Protein AF-A0AAD9UJ48-F1 (afdb_monomer)

Solvent-accessible surface area (backbone atoms only — not comparable to full-atom values): 8048 Å² total; per-residue (Å²): 144,81,86,92,84,85,81,80,94,75,79,72,90,68,68,79,77,71,76,74,80,76,81,74,86,68,76,83,78,65,80,62,21,70,59,29,45,76,72,74,44,40,53,84,59,72,82,54,51,71,88,64,74,48,75,97,58,59,47,94,89,68,47,76,58,81,83,49,72,69,55,52,56,49,54,50,52,53,50,54,54,52,52,51,53,54,49,53,52,48,51,53,52,51,52,53,52,52,50,55,51,52,52,50,52,53,50,53,49,51,52,53,55,57,72,68,52,78,80,81,84,86,131

Foldseek 3Di:
DDDDPDPDPDPDPPPPPPVPVDDDPDDPDQPCLVVCVVVVHHSNNAPDDDVPQADPDQDPVRHRDDDDPVNVVVVVVVVVVVVVVVVVVVVVVVVVVVVVVVVVVVVVVVVVVVVPDDDDDDD

Nearest PDB structures (foldseek):
  6i9r-assembly1_j  TM=8.862E-01  e=1.983E-06  Homo sapiens
  7o9k-assembly1_j  TM=8.916E-01  e=2.459E-06  Homo sapiens
  8any-assembly1_j  TM=8.331E-01  e=2.131E-06  Homo sapiens
  7nql-assembly1_Bo  TM=9.210E-01  e=1.030E-05  Sus scrofa
  7aoi-assembly1_Ao  TM=6.691E-01  e=7.966E-02  Trypanosoma brucei

Radius of gyration: 38.41 Å; Cα contacts (8 Å, |Δi|>4): 32; chains: 1; bounding box: 80×78×115 Å

Organism: Ridgeia piscesae (NCBI:txid27915)

Mean predicted aligned error: 13.1 Å

Sequence (123 aa):
MIYIKQIVTLAWEVGCRCSWRTFTTSRAAFAGGKWRLEQGASATGNEYGPLVDIPDWSYADGRPAPLGKGEIARRERRRDSAKRVVELIGEMKFAKKNYARKQKMQEEERNRLISRKLKPRMS

pLDDT: mean 84.04, std 18.0, range [41.41, 98.69]

Structure (mmCIF, N/CA/C/O backbone):
data_AF-A0AAD9UJ48-F1
#
_entry.id   AF-A0AAD9UJ48-F1
#
loop_
_atom_site.group_PDB
_atom_site.id
_atom_site.type_symbol
_atom_site.label_atom_id
_atom_site.label_alt_id
_atom_site.label_comp_id
_atom_site.label_asym_id
_atom_site.label_entity_id
_atom_site.label_seq_id
_atom_site.pdbx_PDB_ins_code
_atom_site.Cartn_x
_atom_site.Cartn_y
_atom_site.Cartn_z
_atom_site.occupancy
_atom_site.B_iso_or_equiv
_atom_site.auth_seq_id
_atom_site.auth_comp_id
_atom_site.auth_asym_id
_atom_site.auth_atom_id
_atom_site.pdbx_PDB_model_num
ATOM 1 N N . MET A 1 1 ? 33.590 54.448 -67.988 1.00 44.25 1 MET A N 1
ATOM 2 C CA . MET A 1 1 ? 33.899 54.135 -66.573 1.00 44.25 1 MET A CA 1
ATOM 3 C C . MET A 1 1 ? 32.654 53.572 -65.914 1.00 44.25 1 MET A C 1
ATOM 5 O O . MET A 1 1 ? 31.929 54.268 -65.218 1.00 44.25 1 MET A O 1
ATOM 9 N N . ILE A 1 2 ? 32.377 52.318 -66.242 1.00 47.94 2 ILE A N 1
ATOM 10 C CA . ILE A 1 2 ? 31.246 51.532 -65.754 1.00 47.94 2 ILE A CA 1
ATOM 11 C C . ILE A 1 2 ? 31.876 50.475 -64.833 1.00 47.94 2 ILE A C 1
ATOM 13 O O . ILE A 1 2 ? 32.990 50.043 -65.119 1.00 47.94 2 ILE A O 1
ATOM 17 N N . TYR A 1 3 ? 31.170 50.080 -63.773 1.00 50.12 3 TYR A N 1
ATOM 18 C CA . TYR A 1 3 ? 31.485 48.954 -62.876 1.00 50.12 3 TYR A CA 1
ATOM 19 C C . TYR A 1 3 ? 32.426 49.197 -61.689 1.00 50.12 3 TYR A C 1
ATOM 21 O O . TYR A 1 3 ? 33.440 48.528 -61.566 1.00 50.12 3 TYR A O 1
ATOM 29 N N . ILE A 1 4 ? 32.037 50.045 -60.727 1.00 48.72 4 ILE A N 1
ATOM 30 C CA . ILE A 1 4 ? 32.490 49.876 -59.322 1.00 48.72 4 ILE A CA 1
ATOM 31 C C . ILE A 1 4 ? 31.347 50.163 -58.321 1.00 48.72 4 ILE A C 1
ATOM 33 O O . ILE A 1 4 ? 31.540 50.780 -57.281 1.00 48.72 4 ILE A O 1
ATOM 37 N N . LYS A 1 5 ? 30.105 49.760 -58.632 1.00 44.56 5 LYS A N 1
ATOM 38 C CA . LYS A 1 5 ? 28.966 49.856 -57.688 1.00 44.56 5 LYS A CA 1
ATOM 39 C C . LYS A 1 5 ? 28.106 48.584 -57.629 1.00 44.56 5 LYS A C 1
ATOM 41 O O . LYS A 1 5 ? 26.897 48.676 -57.457 1.00 44.56 5 LYS A O 1
ATOM 46 N N . GLN A 1 6 ? 28.706 47.400 -57.792 1.00 47.81 6 GLN A N 1
ATOM 47 C CA . GLN A 1 6 ? 27.942 46.136 -57.815 1.00 47.81 6 GLN A CA 1
ATOM 48 C C . GLN A 1 6 ? 28.580 44.935 -57.095 1.00 47.81 6 GLN A C 1
ATOM 50 O O . GLN A 1 6 ? 28.058 43.831 -57.171 1.00 47.81 6 GLN A O 1
ATOM 55 N N . ILE A 1 7 ? 29.670 45.124 -56.356 1.00 51.72 7 ILE A N 1
ATOM 56 C CA . ILE A 1 7 ? 30.324 44.072 -55.563 1.00 51.72 7 ILE A CA 1
ATOM 57 C C . ILE A 1 7 ? 30.755 44.808 -54.289 1.00 51.72 7 ILE A C 1
ATOM 59 O O . ILE A 1 7 ? 31.619 45.666 -54.365 1.00 51.72 7 ILE A O 1
ATOM 63 N N . VAL A 1 8 ? 30.049 44.767 -53.161 1.00 45.41 8 VAL A N 1
ATOM 64 C CA . VAL A 1 8 ? 29.996 43.664 -52.202 1.00 45.41 8 VAL A CA 1
ATOM 65 C C . VAL A 1 8 ? 28.700 43.833 -51.397 1.00 45.41 8 VAL A C 1
ATOM 67 O O . VAL A 1 8 ? 28.667 44.482 -50.357 1.00 45.41 8 VAL A O 1
ATOM 70 N N . THR A 1 9 ? 27.614 43.243 -51.885 1.00 52.47 9 THR A N 1
ATOM 71 C CA . THR A 1 9 ? 26.375 43.024 -51.120 1.00 52.47 9 THR A CA 1
ATOM 72 C C . THR A 1 9 ? 26.388 41.633 -50.484 1.00 52.47 9 THR A C 1
ATOM 74 O O . THR A 1 9 ? 25.368 40.964 -50.454 1.00 52.47 9 THR A O 1
ATOM 77 N N . LEU A 1 10 ? 27.549 41.129 -50.056 1.00 47.22 10 LEU A N 1
ATOM 78 C CA . LEU A 1 10 ? 27.693 39.765 -49.530 1.00 47.22 10 LEU A CA 1
ATOM 79 C C . LEU A 1 10 ? 28.792 39.694 -48.462 1.00 47.22 10 LEU A C 1
ATOM 81 O O . LEU A 1 10 ? 29.703 38.877 -48.541 1.00 47.22 10 LEU A O 1
ATOM 85 N N . ALA A 1 11 ? 28.705 40.550 -47.446 1.00 43.41 11 ALA A N 1
ATOM 86 C CA . ALA A 1 11 ? 29.467 40.390 -46.211 1.00 43.41 11 ALA A CA 1
ATOM 87 C C . ALA A 1 11 ? 28.494 40.086 -45.070 1.00 43.41 11 ALA A C 1
ATOM 89 O O . ALA A 1 11 ? 28.185 40.922 -44.232 1.00 43.41 11 ALA A O 1
ATOM 90 N N . TRP A 1 12 ? 27.987 38.855 -45.118 1.00 41.41 12 TRP A N 1
ATOM 91 C CA . TRP A 1 12 ? 27.952 37.975 -43.958 1.00 41.41 12 TRP A CA 1
ATOM 92 C C . TRP A 1 12 ? 27.378 38.603 -42.680 1.00 41.41 12 TRP A C 1
ATOM 94 O O . TRP A 1 12 ? 28.077 38.821 -41.693 1.00 41.41 12 TRP A O 1
ATOM 104 N N . GLU A 1 13 ? 26.048 38.687 -42.640 1.00 45.44 13 GLU A N 1
ATOM 105 C CA . GLU A 1 13 ? 25.280 38.329 -41.443 1.00 45.44 13 GLU A CA 1
ATOM 106 C C . GLU A 1 13 ? 25.542 36.857 -41.064 1.00 45.44 13 GLU A C 1
ATOM 108 O O . GLU A 1 13 ? 24.640 36.024 -40.991 1.00 45.44 13 GLU A O 1
ATOM 113 N N . VAL A 1 14 ? 26.796 36.498 -40.793 1.00 52.53 14 VAL A N 1
ATOM 114 C CA . VAL A 1 14 ? 27.091 35.316 -39.989 1.00 52.53 14 VAL A CA 1
ATOM 115 C C . VAL A 1 14 ? 27.080 35.800 -38.554 1.00 52.53 14 VAL A C 1
ATOM 117 O O . VAL A 1 14 ? 28.094 35.884 -37.867 1.00 52.53 14 VAL A O 1
ATOM 120 N N . GLY A 1 15 ? 25.868 36.148 -38.114 1.00 45.66 15 GLY A N 1
ATOM 121 C CA . GLY A 1 15 ? 25.536 36.077 -36.710 1.00 45.66 15 GLY A CA 1
ATOM 122 C C . GLY A 1 15 ? 25.927 34.678 -36.270 1.00 45.66 15 GLY A C 1
ATOM 123 O O . GLY A 1 15 ? 25.346 33.688 -36.721 1.00 45.66 15 GLY A O 1
ATOM 124 N N . CYS A 1 16 ? 26.972 34.602 -35.451 1.00 44.66 16 CYS A N 1
ATOM 125 C CA . CYS A 1 16 ? 27.320 33.399 -34.735 1.00 44.66 16 CYS A CA 1
ATOM 126 C C . CYS A 1 16 ? 26.048 32.982 -33.996 1.00 44.66 16 CYS A C 1
ATOM 128 O O . CYS A 1 16 ? 25.672 33.587 -32.990 1.00 44.66 16 CYS A O 1
ATOM 130 N N . ARG A 1 17 ? 25.332 31.983 -34.525 1.00 45.38 17 ARG A N 1
ATOM 131 C CA . ARG A 1 17 ? 24.346 31.243 -33.749 1.00 45.38 17 ARG A CA 1
ATOM 132 C C . ARG A 1 17 ? 25.160 30.478 -32.721 1.00 45.38 17 ARG A C 1
ATOM 134 O O . ARG A 1 17 ? 25.425 29.291 -32.881 1.00 45.38 17 ARG A O 1
ATOM 141 N N . CYS A 1 18 ? 25.579 31.174 -31.669 1.00 51.16 18 CYS A N 1
ATOM 142 C CA . CYS A 1 18 ? 25.883 30.550 -30.405 1.00 51.16 18 CYS A CA 1
ATOM 143 C C . CYS A 1 18 ? 24.617 29.771 -30.061 1.00 51.16 18 CYS A C 1
ATOM 145 O O . CYS A 1 18 ? 23.615 30.362 -29.655 1.00 51.16 18 CYS A O 1
ATOM 147 N N . SER A 1 19 ? 24.615 28.457 -30.298 1.00 60.91 19 SER A N 1
ATOM 148 C CA . SER A 1 19 ? 23.614 27.590 -29.704 1.00 60.91 19 SER A CA 1
ATOM 149 C C . SER A 1 19 ? 23.884 27.653 -28.207 1.00 60.91 19 SER A C 1
ATOM 151 O O . SER A 1 19 ? 24.683 26.883 -27.669 1.00 60.91 19 SER A O 1
ATOM 153 N N . TRP A 1 20 ? 23.289 28.634 -27.536 1.00 50.06 20 TRP A N 1
ATOM 154 C CA . TRP A 1 20 ? 23.145 28.603 -26.098 1.00 50.06 20 TRP A CA 1
ATOM 155 C C . TRP A 1 20 ? 22.408 27.301 -25.818 1.00 50.06 20 TRP A C 1
ATOM 157 O O . TRP A 1 20 ? 21.215 27.182 -26.087 1.00 50.06 20 TRP A O 1
ATOM 167 N N . ARG A 1 21 ? 23.148 26.274 -25.394 1.00 63.12 21 ARG A N 1
ATOM 168 C CA . ARG A 1 21 ? 22.558 25.044 -24.881 1.00 63.12 21 ARG A CA 1
ATOM 169 C C . ARG A 1 21 ? 21.792 25.467 -23.637 1.00 63.12 21 ARG A C 1
ATOM 171 O O . ARG A 1 21 ? 22.378 25.652 -22.576 1.00 63.12 21 ARG A O 1
ATOM 178 N N . THR A 1 22 ? 20.500 25.716 -23.790 1.00 67.25 22 THR A N 1
ATOM 179 C CA . THR A 1 22 ? 19.616 26.009 -22.675 1.00 67.25 22 THR A CA 1
ATOM 180 C C . THR A 1 22 ? 19.429 24.707 -21.909 1.00 67.25 22 THR A C 1
ATOM 182 O O . THR A 1 22 ? 18.797 23.766 -22.382 1.00 67.25 22 THR A O 1
ATOM 185 N N . PHE A 1 23 ? 20.027 24.613 -20.723 1.00 69.69 23 PHE A N 1
ATOM 186 C CA . PHE A 1 23 ? 19.666 23.559 -19.785 1.00 69.69 23 PHE A CA 1
ATOM 187 C C . PHE A 1 23 ? 18.311 23.927 -19.190 1.00 69.69 23 PHE A C 1
ATOM 189 O O . PHE A 1 23 ? 18.191 24.874 -18.415 1.00 69.69 23 PHE A O 1
ATOM 196 N N . THR A 1 24 ? 17.268 23.204 -19.586 1.00 68.19 24 THR A N 1
ATOM 197 C CA . THR A 1 24 ? 15.954 23.343 -18.966 1.00 68.19 24 THR A CA 1
ATOM 198 C C . THR A 1 24 ? 16.000 22.646 -17.608 1.00 68.19 24 THR A C 1
ATOM 200 O O . THR A 1 24 ? 16.170 21.431 -17.543 1.00 68.19 24 THR A O 1
ATOM 203 N N . THR A 1 25 ? 15.844 23.391 -16.516 1.00 72.75 25 THR A N 1
ATOM 204 C CA . THR A 1 25 ? 15.719 22.817 -15.162 1.00 72.75 25 THR A CA 1
ATOM 205 C C . THR A 1 25 ? 14.311 22.290 -14.876 1.00 72.75 25 THR A C 1
ATOM 207 O O . THR A 1 25 ? 14.069 21.671 -13.839 1.00 72.75 25 THR A O 1
ATOM 210 N N . SER A 1 26 ? 13.366 22.522 -15.790 1.00 74.00 26 SER A N 1
ATOM 211 C CA . SER A 1 26 ? 12.004 22.012 -15.699 1.00 74.00 26 SER A CA 1
ATOM 212 C C . SER A 1 26 ? 11.994 20.484 -15.736 1.00 74.00 26 SER A C 1
ATOM 214 O O . SER A 1 26 ? 12.650 19.853 -16.562 1.00 74.00 26 SER A O 1
ATOM 216 N N . ARG A 1 27 ? 11.227 19.882 -14.822 1.00 69.06 27 ARG A N 1
ATOM 217 C CA . ARG A 1 27 ? 11.055 18.428 -14.721 1.00 69.06 27 ARG A CA 1
ATOM 218 C C . ARG A 1 27 ? 10.527 17.885 -16.051 1.00 69.06 27 ARG A C 1
ATOM 220 O O . ARG A 1 27 ? 9.573 18.443 -16.588 1.00 69.06 27 ARG A O 1
ATOM 227 N N . ALA A 1 28 ? 11.115 16.801 -16.559 1.00 68.81 28 ALA A N 1
ATOM 228 C CA . ALA A 1 28 ? 10.609 16.136 -17.757 1.00 68.81 28 ALA A CA 1
ATOM 229 C C . ALA A 1 28 ? 9.125 15.785 -17.556 1.00 68.81 28 ALA A C 1
ATOM 231 O O . ALA A 1 28 ? 8.774 15.018 -16.655 1.00 68.81 28 ALA A O 1
ATOM 232 N N . ALA A 1 29 ? 8.247 16.387 -18.359 1.00 66.19 29 ALA A N 1
ATOM 233 C CA . ALA A 1 29 ? 6.833 16.053 -18.353 1.00 66.19 29 ALA A CA 1
ATOM 234 C C . ALA A 1 29 ? 6.665 14.715 -19.081 1.00 66.19 29 ALA A C 1
ATOM 236 O O . ALA A 1 29 ? 6.792 14.641 -20.303 1.00 66.19 29 ALA A O 1
ATOM 237 N N . PHE A 1 30 ? 6.410 13.641 -18.333 1.00 70.25 30 PHE A N 1
ATOM 238 C CA . PHE A 1 30 ? 6.108 12.346 -18.934 1.00 70.25 30 PHE A CA 1
ATOM 239 C C . PHE A 1 30 ? 4.763 12.428 -19.662 1.00 70.25 30 PHE A C 1
ATOM 241 O O . PHE A 1 30 ? 3.702 12.525 -19.038 1.00 70.25 30 PHE A O 1
ATOM 248 N N . ALA A 1 31 ? 4.802 12.380 -20.993 1.00 85.50 31 ALA A N 1
ATOM 249 C CA . ALA A 1 31 ? 3.599 12.367 -21.812 1.00 85.50 31 ALA A CA 1
ATOM 250 C C . ALA A 1 31 ? 2.701 11.167 -21.452 1.00 85.50 31 ALA A C 1
ATOM 252 O O . ALA A 1 31 ? 3.179 10.060 -21.175 1.00 85.50 31 ALA A O 1
ATOM 253 N N . GLY A 1 32 ? 1.385 11.392 -21.429 1.00 90.56 32 GLY A N 1
ATOM 254 C CA . GLY A 1 32 ? 0.386 10.343 -21.195 1.00 90.56 32 GLY A CA 1
ATOM 255 C C . GLY A 1 32 ? 0.235 9.865 -19.745 1.00 90.56 32 GLY A C 1
ATOM 256 O O . GLY A 1 32 ? -0.472 8.888 -19.515 1.00 90.56 32 GLY A O 1
ATOM 257 N N . GLY A 1 33 ? 0.853 10.528 -18.757 1.00 91.19 33 GLY A N 1
ATOM 258 C CA . GLY A 1 33 ? 0.756 10.116 -17.348 1.00 91.19 33 GLY A CA 1
ATOM 259 C C . GLY A 1 33 ? -0.678 10.092 -16.805 1.00 91.19 33 GLY A C 1
ATOM 260 O O . GLY A 1 33 ? -1.061 9.133 -16.142 1.00 91.19 33 GLY A O 1
ATOM 261 N N . LYS A 1 34 ? -1.497 11.099 -17.145 1.00 92.81 34 LYS A N 1
ATOM 262 C CA . LYS A 1 34 ? -2.913 11.161 -16.739 1.00 92.81 34 LYS A CA 1
ATOM 263 C C . LYS A 1 34 ? -3.717 9.984 -17.298 1.00 92.81 34 LYS A C 1
ATOM 265 O O . LYS A 1 34 ? -4.398 9.305 -16.542 1.00 92.81 34 LYS A O 1
ATOM 270 N N . TRP A 1 35 ? -3.562 9.707 -18.591 1.00 94.06 35 TRP A N 1
ATOM 271 C CA . TRP A 1 35 ? -4.232 8.582 -19.242 1.00 94.06 35 TRP A CA 1
ATOM 272 C C . TRP A 1 35 ? -3.813 7.240 -18.624 1.00 94.06 35 TRP A C 1
ATOM 274 O O . TRP A 1 35 ? -4.666 6.415 -18.327 1.00 94.06 35 TRP A O 1
ATOM 284 N N . ARG A 1 36 ? -2.517 7.034 -18.331 1.00 94.19 36 ARG A N 1
ATOM 285 C CA . ARG A 1 36 ? -2.053 5.810 -17.649 1.00 94.19 36 ARG A CA 1
ATOM 286 C C . 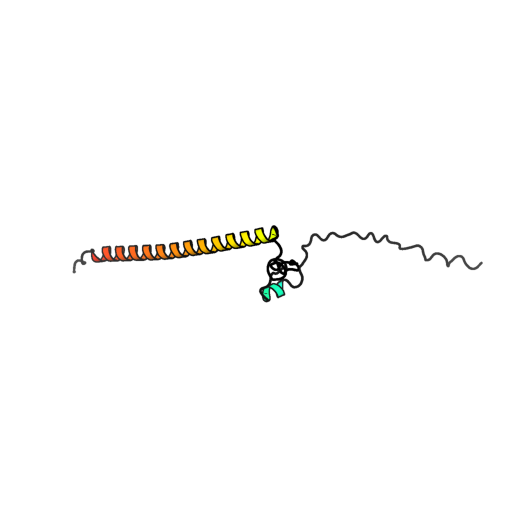ARG A 1 36 ? -2.692 5.630 -16.274 1.00 94.19 36 ARG A C 1
ATOM 288 O O . ARG A 1 36 ? -3.121 4.524 -15.966 1.00 94.19 36 ARG A O 1
ATOM 295 N N . LEU A 1 37 ? -2.800 6.70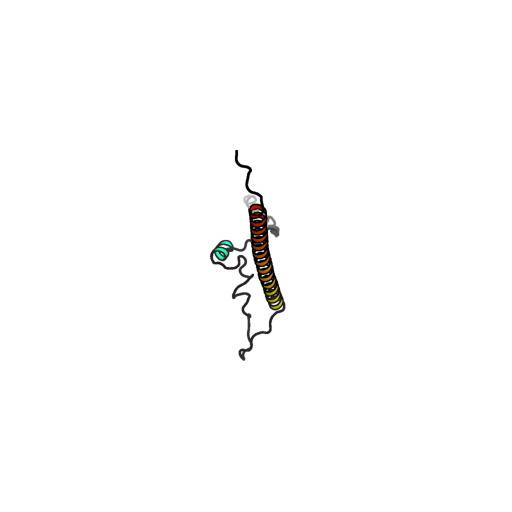1 -15.485 1.00 93.75 37 LEU A N 1
ATOM 296 C CA . LEU A 1 37 ? -3.475 6.657 -14.184 1.00 93.75 37 LEU A CA 1
ATOM 297 C C . LEU A 1 37 ? -4.966 6.323 -14.318 1.00 93.75 37 LEU A C 1
ATOM 299 O O . LEU A 1 37 ? -5.472 5.519 -13.543 1.00 93.75 37 LEU A O 1
ATOM 303 N N . GLU A 1 38 ? -5.651 6.889 -15.316 1.00 95.69 38 GLU A N 1
ATOM 304 C CA . GLU A 1 38 ? -7.050 6.556 -15.627 1.00 95.69 38 GLU A CA 1
ATOM 305 C C . GLU A 1 38 ? -7.220 5.075 -16.004 1.00 95.69 38 GLU A C 1
ATOM 307 O O . GLU A 1 38 ? -8.238 4.474 -15.677 1.00 95.69 38 GLU A O 1
ATOM 312 N N . GLN A 1 39 ? -6.207 4.464 -16.626 1.00 94.25 39 GLN A N 1
ATOM 313 C CA . GLN A 1 39 ? -6.170 3.029 -16.933 1.00 94.25 39 GLN A CA 1
ATOM 314 C C . GLN A 1 39 ? -5.642 2.153 -15.776 1.00 94.25 39 GLN A C 1
ATOM 316 O O . GLN A 1 39 ? -5.477 0.947 -15.947 1.00 94.25 39 GLN A O 1
ATOM 321 N N . GLY A 1 40 ? -5.342 2.725 -14.604 1.00 92.00 40 GLY A N 1
ATOM 322 C CA . GLY A 1 40 ? -4.808 1.982 -13.455 1.00 92.00 40 GLY A CA 1
ATOM 323 C C . GLY A 1 40 ? -3.340 1.547 -13.587 1.00 92.00 40 GLY A C 1
ATOM 324 O O . GLY A 1 40 ? -2.896 0.657 -12.864 1.00 92.00 40 GLY A O 1
ATOM 325 N N . ALA A 1 41 ? -2.581 2.155 -14.501 1.00 91.44 41 ALA A N 1
ATOM 326 C CA . ALA A 1 41 ? -1.144 1.947 -14.664 1.00 91.44 41 ALA A CA 1
ATOM 327 C C . ALA A 1 41 ? -0.322 3.033 -13.947 1.00 91.44 41 ALA A C 1
ATOM 329 O O . ALA A 1 41 ? -0.830 4.085 -13.549 1.00 91.44 41 ALA A O 1
ATOM 330 N N . SER A 1 42 ? 0.988 2.804 -13.805 1.00 91.75 42 SER A N 1
ATOM 331 C CA . SER A 1 42 ? 1.879 3.799 -13.202 1.00 91.75 42 SER A CA 1
ATOM 332 C C . SER A 1 42 ? 1.992 5.062 -14.065 1.00 91.75 42 SER A C 1
ATOM 334 O O . SER A 1 42 ? 2.084 4.994 -15.294 1.00 91.75 42 SER A O 1
ATOM 336 N N . ALA A 1 43 ? 2.038 6.236 -13.427 1.00 90.25 43 ALA A N 1
ATOM 337 C CA . ALA A 1 43 ? 2.139 7.516 -14.135 1.00 90.25 43 ALA A CA 1
ATOM 338 C C . ALA A 1 43 ? 3.412 7.590 -14.996 1.00 90.25 43 ALA A C 1
ATOM 340 O O . ALA A 1 43 ? 3.374 8.051 -16.142 1.00 90.25 43 ALA A O 1
ATOM 341 N N . THR A 1 44 ? 4.523 7.081 -14.462 1.00 88.31 44 THR A N 1
ATOM 342 C CA . THR A 1 44 ? 5.836 7.068 -15.120 1.00 88.31 44 THR A CA 1
ATOM 343 C C . THR A 1 44 ? 5.999 5.897 -16.101 1.00 88.31 44 THR A C 1
ATOM 345 O O . THR A 1 44 ? 6.785 5.999 -17.035 1.00 88.31 44 THR A O 1
ATOM 348 N N . GLY A 1 45 ? 5.269 4.790 -15.918 1.00 84.12 45 GLY A N 1
ATOM 349 C CA . GLY A 1 45 ? 5.411 3.548 -16.697 1.00 84.12 45 GLY A CA 1
ATOM 350 C C . GLY A 1 45 ? 6.453 2.564 -16.143 1.00 84.12 45 GLY A C 1
ATOM 351 O O . GLY A 1 45 ? 6.344 1.367 -16.388 1.00 84.12 45 GLY A O 1
ATOM 352 N N . ASN A 1 46 ? 7.407 3.046 -15.336 1.00 87.44 46 ASN A N 1
ATOM 353 C CA . ASN A 1 46 ? 8.546 2.260 -14.833 1.00 87.44 46 ASN A CA 1
ATOM 354 C C . ASN A 1 46 ? 8.480 1.945 -13.324 1.00 87.44 46 ASN A C 1
ATOM 356 O O . ASN A 1 46 ? 9.469 1.508 -12.736 1.00 87.44 46 ASN A O 1
ATOM 360 N N . GLU A 1 47 ? 7.356 2.204 -12.657 1.00 88.56 47 GLU A N 1
ATOM 361 C CA . GLU A 1 47 ? 7.249 1.993 -11.202 1.00 88.56 47 GLU A CA 1
ATOM 362 C C . GLU A 1 47 ? 6.853 0.557 -10.849 1.00 88.56 47 GLU A C 1
ATOM 364 O O . GLU A 1 47 ? 7.421 -0.047 -9.938 1.00 88.56 47 GLU A O 1
ATOM 369 N N . TYR A 1 48 ? 5.870 0.025 -11.570 1.00 89.88 48 TYR A N 1
ATOM 370 C CA . TYR A 1 48 ? 5.330 -1.320 -11.414 1.00 89.88 48 TYR A CA 1
ATOM 371 C C . TYR A 1 48 ? 4.705 -1.771 -12.735 1.00 89.88 48 TYR A C 1
ATOM 373 O O . TYR A 1 48 ? 4.311 -0.933 -13.554 1.00 89.88 48 TYR A O 1
ATOM 381 N N . GLY A 1 49 ? 4.586 -3.085 -12.921 1.00 91.12 49 GLY A N 1
ATOM 382 C CA . GLY A 1 49 ? 3.968 -3.675 -14.103 1.00 91.12 49 GLY A CA 1
ATOM 383 C C . GLY A 1 49 ? 4.916 -4.591 -14.878 1.00 91.12 49 GLY A C 1
ATOM 384 O O . GLY A 1 49 ? 6.081 -4.755 -14.506 1.00 91.12 49 GLY A O 1
ATOM 385 N N . PRO A 1 50 ? 4.430 -5.186 -15.981 1.00 90.31 50 PRO A N 1
ATOM 386 C CA . PRO A 1 50 ? 5.140 -6.246 -16.694 1.00 90.31 50 PRO A CA 1
ATOM 387 C C . PRO A 1 50 ? 6.506 -5.800 -17.222 1.00 90.31 50 PRO A C 1
ATOM 389 O O . PRO A 1 50 ? 7.442 -6.583 -17.198 1.00 90.31 50 PRO A O 1
ATOM 392 N N . LEU A 1 51 ? 6.651 -4.531 -17.611 1.00 90.12 51 LEU A N 1
ATOM 393 C CA . LEU A 1 51 ? 7.920 -3.978 -18.093 1.00 90.12 51 LEU A CA 1
ATOM 394 C C . LEU A 1 51 ? 9.042 -3.996 -17.035 1.00 90.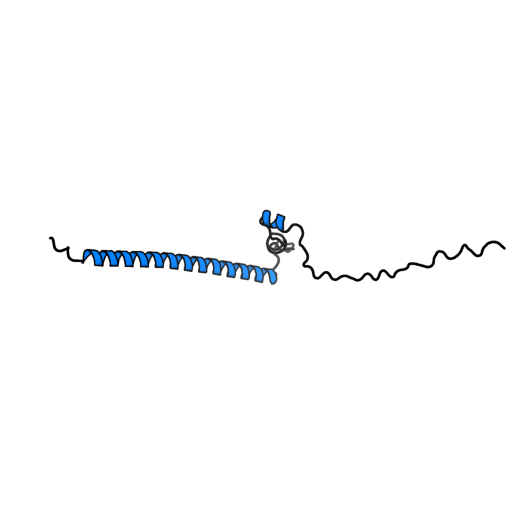12 51 LEU A C 1
ATOM 396 O O . LEU A 1 51 ? 10.212 -3.954 -17.386 1.00 90.12 51 LEU A O 1
ATOM 400 N N . VAL A 1 52 ? 8.696 -4.005 -15.745 1.00 90.06 52 VAL A N 1
ATOM 401 C CA . VAL A 1 52 ? 9.654 -3.837 -14.634 1.00 90.06 52 VAL A CA 1
ATOM 402 C C . VAL A 1 52 ? 9.758 -5.085 -13.763 1.00 90.06 52 VAL A C 1
ATOM 404 O O . VAL A 1 52 ? 10.792 -5.322 -13.132 1.00 90.06 52 VAL A O 1
ATOM 407 N N . ASP A 1 53 ? 8.664 -5.839 -13.654 1.00 88.25 53 ASP A N 1
ATOM 408 C CA . ASP A 1 53 ? 8.574 -7.020 -12.798 1.00 88.25 53 ASP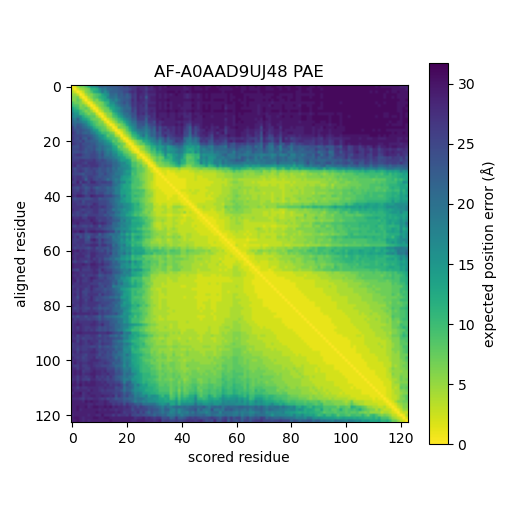 A CA 1
ATOM 409 C C . ASP A 1 53 ? 8.975 -8.319 -13.524 1.00 88.25 53 ASP A C 1
ATOM 411 O O . ASP A 1 53 ? 9.287 -9.304 -12.856 1.00 88.25 53 ASP A O 1
ATOM 415 N N . ILE A 1 54 ? 8.980 -8.339 -14.862 1.00 89.62 54 ILE A N 1
ATOM 416 C CA . ILE A 1 54 ? 9.406 -9.495 -15.667 1.00 89.62 54 ILE A CA 1
ATOM 417 C C . ILE A 1 54 ? 10.915 -9.380 -15.943 1.00 89.62 54 ILE A C 1
ATOM 419 O O . ILE A 1 54 ? 11.396 -8.278 -16.202 1.00 89.62 54 ILE A O 1
ATOM 423 N N . PRO A 1 55 ? 11.683 -10.484 -15.885 1.00 90.56 55 PRO A N 1
ATOM 424 C CA . PRO A 1 55 ? 13.097 -10.451 -16.237 1.00 90.56 55 PRO A CA 1
ATOM 425 C C . PRO A 1 55 ? 13.294 -10.245 -17.744 1.00 90.56 55 PRO A C 1
ATOM 427 O O . PRO A 1 55 ? 12.634 -10.889 -18.557 1.00 90.56 55 PRO A O 1
ATOM 430 N N . ASP A 1 56 ? 14.267 -9.408 -18.108 1.00 90.25 56 ASP A N 1
ATOM 431 C CA . ASP A 1 56 ? 14.604 -9.107 -19.508 1.00 90.25 56 ASP A CA 1
ATOM 432 C C . ASP A 1 56 ? 15.187 -10.313 -20.273 1.00 90.25 56 ASP A C 1
ATOM 434 O O . ASP A 1 56 ? 15.265 -10.301 -21.500 1.00 90.25 56 ASP A O 1
ATOM 438 N N . TRP A 1 57 ? 15.630 -11.355 -19.560 1.00 92.88 57 TRP A N 1
ATOM 439 C CA . TRP A 1 57 ? 16.246 -12.550 -20.136 1.00 92.88 57 TRP A CA 1
ATOM 440 C C . TRP A 1 57 ? 16.023 -13.794 -19.267 1.00 92.88 57 TRP A C 1
ATOM 442 O O . TRP A 1 57 ? 15.701 -13.716 -18.081 1.00 92.88 57 TRP A O 1
ATOM 452 N N . SER A 1 58 ? 16.242 -14.962 -19.864 1.00 94.00 58 SER A N 1
ATOM 453 C CA . SER A 1 58 ? 16.285 -16.264 -19.193 1.00 94.00 58 SER A CA 1
ATOM 454 C C . SER A 1 58 ? 17.396 -17.122 -19.798 1.00 94.00 58 SER A C 1
ATOM 456 O O . SER A 1 58 ? 17.877 -16.839 -20.896 1.00 94.00 58 SER A O 1
ATOM 458 N N . TYR A 1 59 ? 17.818 -18.177 -19.098 1.00 96.31 59 TYR A N 1
ATOM 459 C CA . TYR A 1 59 ? 18.757 -19.143 -19.675 1.00 96.31 59 TYR A CA 1
ATOM 460 C C . TYR A 1 59 ? 18.089 -19.908 -20.827 1.00 96.31 59 TYR A C 1
ATOM 462 O O . TYR A 1 59 ? 16.877 -20.127 -20.798 1.00 96.31 59 TYR A O 1
ATOM 470 N N . ALA A 1 60 ? 18.873 -20.363 -21.809 1.00 96.81 60 ALA A N 1
ATOM 471 C CA . ALA A 1 60 ? 18.366 -21.154 -22.938 1.00 96.81 60 ALA A CA 1
ATOM 472 C C . ALA A 1 60 ? 17.683 -22.459 -22.486 1.00 96.81 60 ALA A C 1
ATOM 474 O O . ALA A 1 60 ? 16.695 -22.879 -23.078 1.00 96.81 60 ALA A O 1
ATOM 475 N N . ASP A 1 61 ? 18.146 -23.032 -21.372 1.00 96.62 61 ASP A N 1
ATOM 476 C CA . ASP A 1 61 ? 17.557 -24.215 -20.732 1.00 96.62 61 ASP A CA 1
ATOM 477 C C . ASP A 1 61 ? 16.187 -23.943 -20.073 1.00 96.62 61 ASP A C 1
ATOM 479 O O . ASP A 1 61 ? 15.598 -24.836 -19.468 1.00 96.62 61 ASP A O 1
ATOM 483 N N . GLY A 1 62 ? 15.704 -22.695 -20.090 1.00 94.25 62 GLY A N 1
ATOM 484 C CA . GLY A 1 62 ? 14.460 -22.276 -19.438 1.00 94.25 62 GLY A CA 1
ATOM 485 C C . GLY A 1 62 ? 14.597 -21.962 -17.945 1.00 94.25 62 GLY A C 1
ATOM 486 O O . GLY A 1 62 ? 13.602 -21.677 -17.278 1.00 94.25 62 GLY A O 1
ATOM 487 N N . ARG A 1 63 ? 15.815 -21.980 -17.388 1.00 95.50 63 ARG A N 1
ATOM 488 C CA . ARG A 1 63 ? 16.040 -21.532 -16.005 1.00 95.50 63 ARG A CA 1
ATOM 489 C C . ARG A 1 63 ? 15.773 -20.022 -15.898 1.00 95.50 63 ARG A C 1
ATOM 491 O O . ARG A 1 63 ? 16.164 -19.271 -16.799 1.00 95.50 63 ARG A O 1
ATOM 498 N N . PRO A 1 64 ? 15.149 -19.551 -14.806 1.00 93.25 64 PRO A N 1
ATOM 499 C CA . PRO A 1 64 ? 14.903 -18.129 -14.616 1.00 93.25 64 PRO A CA 1
ATOM 500 C C . PRO A 1 64 ? 16.216 -17.375 -14.386 1.00 93.25 64 PRO A C 1
ATOM 502 O O . PRO A 1 64 ? 17.175 -17.924 -13.836 1.00 93.25 64 PRO A O 1
ATOM 505 N N . ALA A 1 65 ? 16.247 -16.100 -14.773 1.00 92.81 65 ALA A N 1
ATOM 506 C CA . ALA A 1 65 ? 17.355 -15.225 -14.424 1.00 92.81 65 ALA A CA 1
ATOM 507 C C . ALA A 1 65 ? 17.458 -15.055 -12.893 1.00 92.81 65 ALA A C 1
ATOM 509 O O . ALA A 1 65 ? 16.437 -15.031 -12.193 1.00 92.81 65 ALA A O 1
ATOM 510 N N . PRO A 1 66 ? 18.679 -14.926 -12.348 1.00 93.06 66 PRO A N 1
ATOM 511 C CA . PRO A 1 66 ? 18.861 -14.572 -10.948 1.00 93.06 66 PRO A CA 1
ATOM 512 C C . PRO A 1 66 ? 18.274 -13.183 -10.662 1.00 93.06 66 PRO A C 1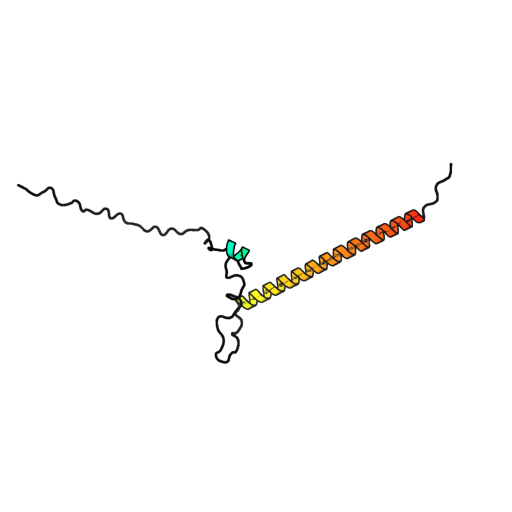
ATOM 514 O O . PRO A 1 66 ? 18.326 -12.282 -11.499 1.00 93.06 66 PRO A O 1
ATOM 517 N N . LEU A 1 67 ? 17.743 -12.994 -9.452 1.00 92.94 67 LEU A N 1
ATOM 518 C CA . LEU A 1 67 ? 17.111 -11.732 -9.061 1.00 92.94 67 LEU A CA 1
ATOM 519 C C . LEU A 1 67 ? 18.135 -10.599 -8.955 1.00 92.94 67 LEU A C 1
ATOM 521 O O . LEU A 1 67 ? 19.154 -10.714 -8.268 1.00 92.94 67 LEU A O 1
ATOM 525 N N . GLY A 1 68 ? 17.816 -9.461 -9.568 1.00 91.25 68 GLY A N 1
ATOM 526 C CA . GLY A 1 68 ? 18.626 -8.253 -9.450 1.00 91.25 68 GLY A CA 1
ATOM 527 C C . GLY A 1 68 ? 18.506 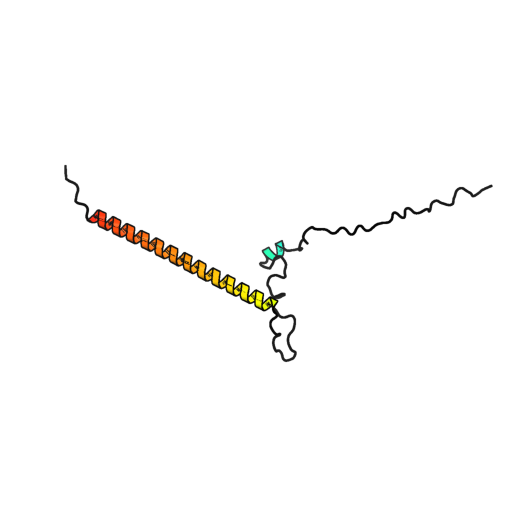-7.607 -8.066 1.00 91.25 68 GLY A C 1
ATOM 528 O O . GLY A 1 68 ? 17.455 -7.648 -7.425 1.00 91.25 68 GLY A O 1
ATOM 529 N N . LYS A 1 69 ? 19.558 -6.907 -7.617 1.00 94.19 69 LYS A N 1
ATOM 530 C CA . LYS A 1 69 ? 19.566 -6.192 -6.319 1.00 94.19 69 LYS A CA 1
ATOM 531 C C . LYS A 1 69 ? 18.385 -5.224 -6.166 1.00 94.19 69 LYS A C 1
ATOM 533 O O . LYS A 1 69 ? 17.747 -5.173 -5.117 1.00 94.19 69 LYS A O 1
ATOM 538 N N . GLY A 1 70 ? 18.068 -4.478 -7.227 1.00 91.69 70 GLY A N 1
ATOM 539 C CA . GLY A 1 70 ? 16.949 -3.532 -7.227 1.00 91.69 70 GLY A CA 1
ATOM 540 C C . GLY A 1 70 ? 15.589 -4.218 -7.094 1.00 91.69 70 GLY A C 1
ATOM 541 O O . GLY A 1 70 ? 14.704 -3.707 -6.408 1.00 91.69 70 GLY A O 1
ATOM 542 N N . GLU A 1 71 ? 15.432 -5.394 -7.697 1.00 92.19 71 GLU A N 1
ATOM 543 C CA . GLU A 1 71 ? 14.214 -6.188 -7.591 1.00 92.19 71 GLU A CA 1
ATOM 544 C C . GLU A 1 71 ? 14.032 -6.752 -6.179 1.00 92.19 71 GLU A C 1
ATOM 546 O O . GLU A 1 71 ? 12.949 -6.634 -5.606 1.00 92.19 71 GLU A O 1
ATOM 551 N N . ILE A 1 72 ? 15.106 -7.276 -5.579 1.00 95.12 72 ILE A N 1
ATOM 552 C CA . ILE A 1 72 ? 15.117 -7.742 -4.186 1.00 95.12 72 ILE A CA 1
ATOM 553 C C . ILE A 1 72 ? 14.669 -6.611 -3.253 1.00 95.12 72 ILE A C 1
ATOM 555 O O . ILE A 1 72 ? 13.705 -6.779 -2.505 1.00 95.12 72 ILE A O 1
ATOM 559 N N . ALA A 1 73 ? 15.277 -5.428 -3.379 1.00 95.81 73 ALA A N 1
ATOM 560 C CA . ALA A 1 73 ? 14.922 -4.263 -2.573 1.00 95.81 73 ALA A CA 1
ATOM 561 C C . ALA A 1 73 ? 13.478 -3.780 -2.810 1.00 95.81 73 ALA A C 1
ATOM 563 O O . ALA A 1 73 ? 12.829 -3.275 -1.894 1.00 95.81 73 ALA A O 1
ATOM 564 N N . ARG A 1 74 ? 12.938 -3.898 -4.034 1.00 94.12 74 ARG A N 1
ATOM 565 C CA . ARG A 1 74 ? 11.516 -3.607 -4.312 1.00 94.12 74 ARG A CA 1
ATOM 566 C C . ARG A 1 74 ? 10.600 -4.615 -3.619 1.00 94.12 74 ARG A C 1
ATOM 568 O O . ARG A 1 74 ? 9.611 -4.209 -3.013 1.00 94.12 74 ARG A O 1
ATOM 575 N N . ARG A 1 75 ? 10.920 -5.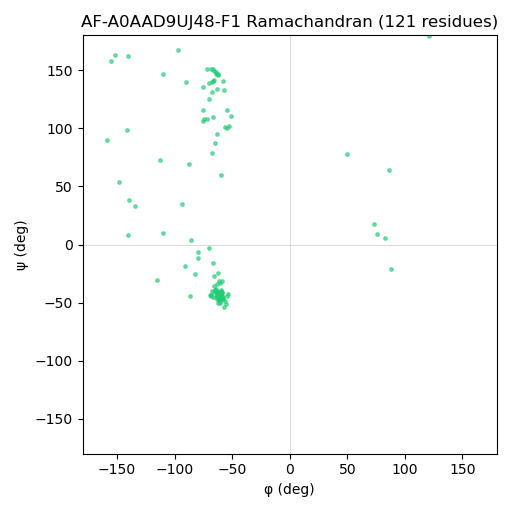910 -3.695 1.00 94.69 75 ARG A N 1
ATOM 576 C CA . ARG A 1 75 ? 10.139 -6.984 -3.063 1.00 94.69 75 ARG A CA 1
ATOM 577 C C . ARG A 1 75 ? 10.127 -6.843 -1.543 1.00 94.69 75 ARG A C 1
ATOM 579 O O . ARG A 1 75 ? 9.073 -6.990 -0.937 1.00 94.69 75 ARG A O 1
ATOM 586 N N . GLU A 1 76 ? 11.266 -6.531 -0.933 1.00 97.94 76 GLU A N 1
ATOM 587 C CA . GLU A 1 76 ? 11.371 -6.304 0.511 1.00 97.94 76 GLU A CA 1
ATOM 588 C C . GLU A 1 76 ? 10.532 -5.107 0.963 1.00 97.94 76 GLU A C 1
ATOM 590 O O . GLU A 1 76 ? 9.645 -5.273 1.796 1.00 97.94 76 GLU A O 1
ATOM 595 N N . ARG A 1 77 ? 10.671 -3.953 0.296 1.00 96.88 77 ARG A N 1
ATOM 596 C CA . ARG A 1 77 ? 9.829 -2.777 0.573 1.00 96.88 77 ARG A CA 1
ATOM 597 C C . ARG A 1 77 ? 8.335 -3.082 0.475 1.00 96.88 77 ARG A C 1
ATOM 599 O O . ARG A 1 77 ? 7.575 -2.686 1.352 1.00 96.88 77 ARG A O 1
ATOM 606 N N . ARG A 1 78 ? 7.907 -3.822 -0.558 1.00 96.25 78 ARG A N 1
ATOM 607 C CA . ARG A 1 78 ? 6.504 -4.253 -0.699 1.00 96.25 78 ARG A CA 1
ATOM 608 C C . ARG A 1 78 ? 6.047 -5.109 0.485 1.00 96.25 78 ARG A C 1
ATOM 610 O O . ARG A 1 78 ? 4.936 -4.910 0.974 1.00 96.25 78 ARG A O 1
ATOM 617 N N . ARG A 1 79 ? 6.888 -6.035 0.960 1.00 98.25 79 ARG A N 1
ATOM 618 C CA . ARG A 1 79 ? 6.583 -6.866 2.137 1.00 98.25 79 ARG A CA 1
ATOM 619 C C . ARG A 1 79 ? 6.443 -6.018 3.395 1.00 98.25 79 ARG A C 1
ATOM 621 O O . ARG A 1 79 ? 5.488 -6.218 4.137 1.00 98.25 79 ARG A O 1
ATOM 628 N N . ASP A 1 80 ? 7.344 -5.072 3.617 1.00 98.56 80 ASP A N 1
ATOM 629 C CA . ASP A 1 80 ? 7.317 -4.229 4.815 1.00 98.56 80 ASP A CA 1
ATOM 630 C C . ASP A 1 80 ? 6.109 -3.294 4.832 1.00 98.56 80 ASP A C 1
ATOM 632 O O . ASP A 1 80 ? 5.446 -3.148 5.861 1.00 98.56 80 ASP A O 1
ATOM 636 N N . SER A 1 81 ? 5.757 -2.718 3.679 1.00 98.31 81 SER A N 1
ATOM 637 C CA . SER A 1 81 ? 4.514 -1.961 3.526 1.00 98.31 81 SER A CA 1
ATOM 638 C C . SER A 1 81 ? 3.289 -2.827 3.829 1.00 98.31 81 SER A C 1
ATOM 640 O O . SER A 1 81 ? 2.428 -2.405 4.597 1.00 98.31 81 SER A O 1
ATOM 642 N N . ALA A 1 82 ? 3.219 -4.047 3.288 1.00 98.50 82 ALA A N 1
ATOM 643 C CA . ALA A 1 82 ? 2.095 -4.952 3.527 1.00 98.50 82 ALA A CA 1
ATOM 644 C C . ALA A 1 82 ? 1.970 -5.358 5.006 1.00 98.50 82 ALA A C 1
ATOM 646 O O . ALA A 1 82 ? 0.872 -5.316 5.560 1.00 98.50 82 ALA A O 1
ATOM 647 N N . LYS A 1 83 ? 3.090 -5.685 5.665 1.00 98.69 83 LYS A N 1
ATOM 648 C CA . LYS A 1 83 ? 3.128 -5.992 7.105 1.00 98.69 83 LYS A CA 1
ATOM 649 C C . LYS A 1 83 ? 2.555 -4.842 7.932 1.00 98.69 83 LYS A C 1
ATOM 651 O O . LYS A 1 83 ? 1.657 -5.068 8.738 1.00 98.69 83 LYS A O 1
ATOM 656 N N . ARG A 1 84 ? 3.008 -3.613 7.663 1.00 98.69 84 ARG A N 1
ATOM 657 C CA . ARG A 1 84 ? 2.536 -2.411 8.362 1.00 98.69 84 ARG A CA 1
ATOM 658 C C . ARG A 1 84 ? 1.037 -2.179 8.168 1.00 98.69 84 ARG A C 1
ATOM 660 O O . ARG A 1 84 ? 0.345 -1.838 9.118 1.00 98.69 84 ARG A O 1
ATOM 667 N N . VAL A 1 85 ? 0.512 -2.382 6.959 1.00 98.62 85 VAL A N 1
ATOM 668 C CA . VAL A 1 85 ? -0.934 -2.251 6.705 1.00 98.62 85 VAL A CA 1
ATOM 669 C C . VAL A 1 85 ? -1.736 -3.242 7.553 1.00 98.62 85 VAL A C 1
ATOM 671 O O . VAL A 1 85 ? -2.730 -2.858 8.168 1.00 98.62 85 VAL A O 1
ATOM 674 N N . VAL A 1 86 ? -1.306 -4.505 7.618 1.00 98.69 86 VAL A N 1
ATOM 675 C CA . VAL A 1 86 ? -1.988 -5.540 8.412 1.00 98.69 86 VAL A CA 1
ATOM 676 C C . VAL A 1 86 ? -1.961 -5.211 9.905 1.00 98.69 86 VAL A C 1
ATOM 678 O O . VAL A 1 86 ? -2.992 -5.324 10.570 1.00 98.69 86 VAL A O 1
ATOM 681 N N . GLU A 1 87 ? -0.811 -4.769 10.411 1.00 98.62 87 GLU A N 1
ATOM 682 C CA . GLU A 1 87 ? -0.627 -4.341 11.800 1.00 98.62 87 GLU A CA 1
ATOM 683 C C . GLU A 1 87 ? -1.595 -3.210 12.174 1.00 98.62 87 GLU A C 1
ATOM 685 O O . GLU A 1 87 ? -2.411 -3.377 13.081 1.00 98.62 87 GLU A O 1
ATOM 690 N N . LEU A 1 88 ? -1.609 -2.120 11.399 1.00 98.69 88 LEU A N 1
ATOM 691 C CA . LEU A 1 88 ? -2.481 -0.963 11.640 1.00 98.69 88 LEU A CA 1
ATOM 692 C C . LEU A 1 88 ? -3.972 -1.331 11.604 1.00 98.69 88 LEU A C 1
ATOM 694 O O . LEU A 1 88 ? -4.771 -0.852 12.413 1.00 98.69 88 LEU A O 1
ATOM 698 N N . ILE A 1 89 ? -4.374 -2.219 10.689 1.00 98.69 89 ILE A N 1
ATOM 699 C CA . ILE A 1 89 ? -5.750 -2.732 10.648 1.00 98.69 89 ILE A CA 1
ATOM 700 C C . ILE A 1 89 ? -6.066 -3.530 11.920 1.00 98.69 89 ILE A C 1
ATOM 702 O O . ILE A 1 89 ? -7.178 -3.430 12.450 1.00 98.69 89 ILE A O 1
ATOM 706 N N . GLY A 1 90 ? -5.111 -4.324 12.408 1.00 98.62 90 GLY A N 1
ATOM 707 C CA . GLY A 1 90 ? -5.221 -5.070 13.659 1.00 98.62 90 GLY A CA 1
ATOM 708 C C . GLY A 1 90 ? -5.428 -4.151 14.862 1.00 98.62 90 GLY A C 1
ATOM 709 O O . GLY A 1 90 ? -6.391 -4.332 15.613 1.00 98.62 90 GLY A O 1
ATOM 710 N N . GLU A 1 91 ? -4.592 -3.122 14.995 1.00 98.56 91 GLU A N 1
ATOM 711 C CA . GLU A 1 91 ? -4.685 -2.114 16.056 1.00 98.56 91 GLU A CA 1
ATOM 712 C C . GLU A 1 91 ? -6.030 -1.384 16.035 1.00 98.56 91 GLU A C 1
ATOM 714 O O . GLU A 1 91 ? -6.716 -1.294 17.056 1.00 98.56 91 GLU A O 1
ATOM 719 N N . MET A 1 92 ? -6.469 -0.936 14.856 1.00 98.69 92 MET A N 1
ATOM 720 C CA . MET A 1 92 ? -7.750 -0.252 14.690 1.00 98.69 92 MET A CA 1
ATOM 721 C C . MET A 1 92 ? -8.930 -1.149 15.097 1.00 98.69 92 MET A C 1
ATOM 723 O O . MET A 1 92 ? -9.833 -0.718 15.824 1.00 98.69 92 MET A O 1
ATOM 727 N N . LYS A 1 93 ? -8.930 -2.417 14.662 1.00 98.62 93 LYS A N 1
ATOM 728 C CA . LYS A 1 93 ? -9.964 -3.394 15.041 1.00 98.62 93 LYS A CA 1
ATOM 729 C C . LYS A 1 93 ? -9.981 -3.625 16.551 1.00 98.62 93 LYS A C 1
ATOM 731 O O . LYS A 1 93 ? -11.058 -3.653 17.155 1.00 98.62 93 LYS A O 1
ATOM 736 N N . PHE A 1 94 ? -8.807 -3.760 17.162 1.00 98.56 94 PHE A N 1
ATOM 737 C CA . PHE A 1 94 ? -8.664 -3.930 18.604 1.00 98.56 94 PHE A CA 1
ATOM 738 C C . PHE A 1 94 ? -9.189 -2.713 19.375 1.00 98.56 94 PHE A C 1
ATOM 740 O O . PHE A 1 94 ? -10.002 -2.871 20.290 1.00 98.56 94 PHE A O 1
ATOM 747 N N . ALA A 1 95 ? -8.807 -1.501 18.967 1.00 98.44 95 ALA A N 1
ATOM 748 C CA . ALA A 1 95 ? -9.269 -0.255 19.570 1.00 98.44 95 ALA A CA 1
ATOM 749 C C . ALA A 1 95 ? -10.800 -0.131 19.515 1.00 98.44 95 ALA A C 1
ATOM 751 O O . ALA A 1 95 ? -11.436 0.115 20.542 1.00 98.44 95 ALA A O 1
ATOM 752 N N . LYS A 1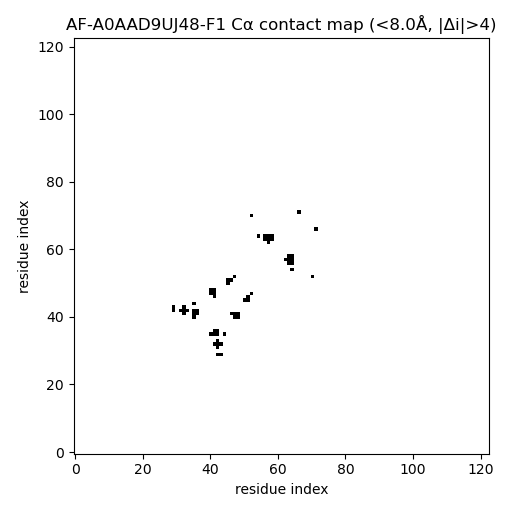 96 ? -11.409 -0.408 18.353 1.00 98.56 96 LYS A N 1
ATOM 753 C CA . LYS A 1 96 ? -12.870 -0.389 18.183 1.00 98.56 96 LYS A CA 1
ATOM 754 C C . LYS A 1 96 ? -13.570 -1.392 19.104 1.00 98.56 96 LYS A C 1
ATOM 756 O O . LYS A 1 96 ? -14.547 -1.040 19.768 1.00 98.56 96 LYS A O 1
ATOM 761 N N . LYS A 1 97 ? -13.059 -2.627 19.191 1.00 98.38 97 LYS A N 1
ATOM 762 C CA . LYS A 1 97 ? -13.610 -3.669 20.074 1.00 98.38 97 LYS A CA 1
ATOM 763 C C . LYS A 1 97 ? -13.522 -3.262 21.545 1.00 98.38 97 LYS A C 1
ATOM 765 O O . LYS A 1 97 ? -14.492 -3.407 22.288 1.00 98.38 97 LYS A O 1
ATOM 770 N N . ASN A 1 98 ? -12.377 -2.730 21.962 1.00 98.38 98 ASN A N 1
ATOM 771 C CA . ASN A 1 98 ? -12.171 -2.286 23.336 1.00 98.38 98 ASN A CA 1
ATOM 772 C C . ASN A 1 98 ? -13.051 -1.099 23.706 1.00 98.38 98 ASN A C 1
ATOM 774 O O . ASN A 1 98 ? -13.596 -1.087 24.808 1.00 98.38 98 ASN A O 1
ATOM 778 N N . TYR A 1 99 ? -13.209 -0.130 22.804 1.00 98.38 99 TYR A N 1
ATOM 779 C CA . TYR A 1 99 ? -14.098 1.007 23.016 1.00 98.38 99 TYR A CA 1
ATOM 780 C C . TYR A 1 99 ? -15.545 0.543 23.209 1.00 98.38 99 TYR A C 1
ATOM 782 O O . TYR A 1 99 ? -16.163 0.883 24.214 1.00 98.38 99 TYR A O 1
ATOM 790 N N . ALA A 1 100 ? -16.044 -0.326 22.323 1.00 98.06 100 ALA A N 1
ATOM 791 C CA . ALA A 1 100 ? -17.383 -0.898 22.451 1.00 98.06 100 ALA A CA 1
ATOM 792 C C . ALA A 1 100 ? -17.564 -1.663 23.773 1.00 98.06 100 ALA A C 1
ATOM 794 O O . ALA A 1 100 ? -18.588 -1.521 24.436 1.00 98.06 100 ALA A O 1
ATOM 795 N N . ARG A 1 101 ? -16.554 -2.436 24.198 1.00 98.06 101 ARG A N 1
ATOM 796 C CA . ARG A 1 101 ? -16.575 -3.128 25.494 1.00 98.06 101 ARG A CA 1
ATOM 797 C C . ARG A 1 101 ? -16.646 -2.146 26.667 1.00 98.06 101 ARG A C 1
ATOM 799 O O . ARG A 1 101 ? -17.431 -2.366 27.577 1.00 98.06 101 ARG A O 1
ATOM 806 N N . LYS A 1 102 ? -15.851 -1.070 26.648 1.00 98.25 102 LYS A N 1
ATOM 807 C CA . LYS A 1 102 ? -15.866 -0.039 27.701 1.00 98.25 102 LYS A CA 1
ATOM 808 C C . LYS A 1 102 ? -17.226 0.649 27.806 1.00 98.25 102 LYS A C 1
ATOM 810 O O . LYS A 1 102 ? -17.715 0.798 28.917 1.00 98.25 102 LYS A O 1
ATOM 815 N N . GLN A 1 103 ? -17.839 1.004 26.677 1.00 97.69 103 GLN A N 1
ATOM 816 C CA . GLN A 1 103 ? -19.169 1.623 26.658 1.00 97.69 103 GLN A CA 1
ATOM 817 C C . GLN A 1 103 ? -20.232 0.701 27.270 1.00 97.69 103 GLN A C 1
ATOM 819 O O . GLN A 1 103 ? -20.969 1.125 28.152 1.00 97.69 103 GLN A O 1
ATOM 824 N N . LYS A 1 104 ? -20.236 -0.587 26.893 1.00 98.06 104 LYS A N 1
ATOM 825 C CA . LYS A 1 104 ? -21.150 -1.578 27.484 1.00 98.06 104 LYS A CA 1
ATOM 826 C C . LYS A 1 104 ? -20.975 -1.710 28.995 1.00 98.06 104 LYS A C 1
ATOM 828 O O . LYS A 1 104 ? -21.959 -1.665 29.717 1.00 98.06 104 LYS A O 1
ATOM 833 N N . MET A 1 105 ? -19.733 -1.801 29.475 1.00 97.50 105 MET A N 1
ATOM 834 C CA . MET A 1 105 ? -19.465 -1.882 30.917 1.00 97.50 105 MET A CA 1
ATOM 835 C C . MET A 1 105 ? -19.954 -0.633 31.665 1.00 97.50 105 MET A C 1
ATOM 837 O O . MET A 1 105 ? -20.533 -0.758 32.737 1.00 97.50 105 MET A O 1
ATOM 841 N N . GLN A 1 106 ? -19.759 0.563 31.097 1.00 97.19 106 GLN A N 1
ATOM 842 C CA . GLN A 1 106 ? -20.246 1.814 31.692 1.00 97.19 106 GLN A CA 1
ATOM 843 C C . GLN A 1 106 ? -21.777 1.875 31.736 1.00 97.19 106 GLN A C 1
ATOM 845 O O . GLN A 1 106 ? -22.352 2.342 32.718 1.00 97.19 106 GLN A O 1
ATOM 850 N N . GLU A 1 107 ? -22.445 1.396 30.689 1.00 97.12 107 GLU A N 1
ATOM 851 C CA . GLU A 1 107 ? -23.903 1.331 30.630 1.00 97.12 107 GLU A CA 1
ATOM 852 C C . GLU A 1 107 ? -24.469 0.308 31.622 1.00 97.12 107 GLU A C 1
ATOM 854 O O . GLU A 1 107 ? -25.390 0.621 32.375 1.00 97.12 107 GLU A O 1
ATOM 859 N N . GLU A 1 108 ? -23.871 -0.882 31.702 1.00 97.19 108 GLU A N 1
ATOM 860 C CA . GLU A 1 108 ? -24.211 -1.908 32.693 1.00 97.19 108 GLU A CA 1
ATOM 861 C C . GLU A 1 108 ? -24.021 -1.395 34.126 1.00 97.19 108 GLU A C 1
ATOM 863 O O . GLU A 1 108 ? -24.895 -1.580 34.976 1.00 97.19 108 GLU A O 1
ATOM 868 N N . GLU A 1 109 ? -22.915 -0.701 34.399 1.00 96.75 109 GLU A N 1
ATOM 869 C CA . GLU A 1 109 ? -22.647 -0.095 35.701 1.00 96.75 109 GLU A CA 1
ATOM 870 C C . GLU A 1 109 ? -23.665 1.000 36.028 1.00 96.75 109 GLU A C 1
ATOM 872 O O . GLU A 1 109 ? -24.250 0.996 37.114 1.00 96.75 109 GLU A O 1
ATOM 877 N N . ARG A 1 110 ? -23.958 1.894 35.077 1.00 95.69 110 ARG A N 1
ATOM 878 C CA . ARG A 1 110 ? -24.989 2.927 35.233 1.00 95.69 110 ARG A CA 1
ATOM 879 C C . ARG A 1 110 ? -26.351 2.304 35.530 1.00 95.69 110 ARG A C 1
ATOM 881 O O . ARG A 1 110 ? -27.027 2.746 36.459 1.00 95.69 110 ARG A O 1
ATOM 888 N N . ASN A 1 111 ? -26.731 1.260 34.800 1.00 95.50 111 ASN A N 1
ATOM 889 C CA . ASN A 1 111 ? -27.987 0.541 35.003 1.00 95.50 111 ASN A CA 1
ATOM 890 C C . ASN A 1 111 ? -28.028 -0.141 36.376 1.00 95.50 111 ASN A C 1
ATOM 892 O O . ASN A 1 111 ? -29.040 -0.062 37.071 1.00 95.50 111 ASN A O 1
ATOM 896 N N . ARG A 1 112 ? -26.911 -0.731 36.818 1.00 94.69 112 ARG A N 1
ATOM 897 C CA . ARG A 1 112 ? -26.766 -1.317 38.157 1.00 94.69 112 ARG A CA 1
ATOM 898 C C . ARG A 1 112 ? -26.875 -0.270 39.265 1.00 94.69 112 ARG A C 1
ATOM 900 O O . ARG A 1 112 ? -27.444 -0.545 40.317 1.00 94.69 112 ARG A O 1
ATOM 907 N N . LEU A 1 113 ? -26.323 0.924 39.063 1.00 94.25 113 LEU A N 1
ATOM 908 C CA . LEU A 1 113 ? -26.444 2.021 40.021 1.00 94.25 113 LEU A CA 1
ATOM 909 C C . LEU A 1 113 ? -27.883 2.537 40.087 1.00 94.25 113 LEU A C 1
ATOM 911 O O . LEU A 1 113 ? -28.391 2.749 41.184 1.00 94.25 113 LEU A O 1
ATOM 915 N N . ILE A 1 114 ? -28.552 2.701 38.940 1.00 92.69 114 ILE A N 1
ATOM 916 C CA . ILE A 1 114 ? -29.961 3.114 38.866 1.00 92.69 114 ILE A CA 1
ATOM 917 C C . ILE A 1 114 ? -30.864 2.091 39.560 1.00 92.69 114 ILE A C 1
ATOM 919 O O . ILE A 1 114 ? -31.701 2.489 40.364 1.00 92.69 114 ILE A O 1
ATOM 923 N N . SER A 1 115 ? -30.673 0.792 39.310 1.00 90.94 115 SER A N 1
ATOM 924 C CA . SER A 1 115 ? -31.512 -0.257 39.906 1.00 90.94 115 SER A CA 1
ATOM 925 C C . SER A 1 115 ? -31.370 -0.361 41.426 1.00 90.94 115 SER A C 1
ATOM 927 O O . SER A 1 115 ? -32.317 -0.751 42.103 1.00 90.94 115 SER A O 1
ATOM 929 N N . ARG A 1 116 ? -30.212 0.023 41.978 1.00 90.19 116 ARG A N 1
ATOM 930 C CA . ARG A 1 116 ? -29.968 0.077 43.429 1.00 90.19 116 ARG A CA 1
ATOM 931 C C . ARG A 1 116 ? -30.543 1.325 44.103 1.00 90.19 116 ARG A C 1
ATOM 933 O O . ARG A 1 116 ? -30.549 1.373 45.332 1.00 90.19 116 ARG A O 1
ATOM 940 N N . LYS A 1 117 ? -30.989 2.342 43.355 1.00 89.94 117 LYS A N 1
ATOM 941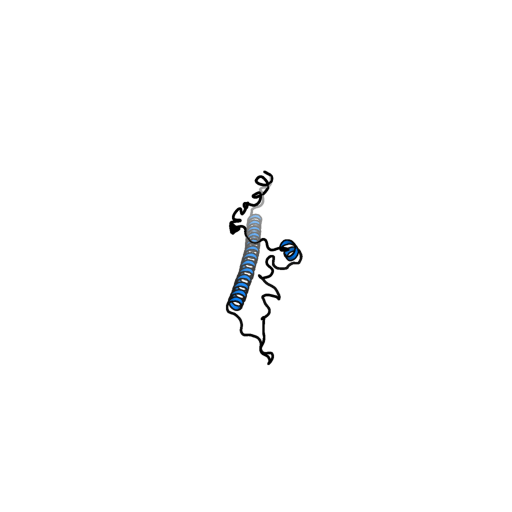 C CA . LYS A 1 117 ? -31.566 3.554 43.957 1.00 89.94 117 LYS A CA 1
ATOM 942 C C . LYS A 1 117 ? -32.901 3.235 44.630 1.00 89.94 117 LYS A C 1
ATOM 944 O O . LYS A 1 117 ? -33.722 2.487 44.106 1.00 89.94 117 LYS A O 1
ATOM 949 N N . LEU A 1 118 ? -33.113 3.838 45.798 1.00 80.06 118 LEU A N 1
ATOM 950 C CA . LEU A 1 118 ? -34.369 3.740 46.537 1.00 80.06 118 LEU A CA 1
ATOM 951 C C . LEU A 1 118 ? -35.512 4.408 45.766 1.00 80.06 118 LEU A C 1
ATOM 953 O O . LEU A 1 118 ? -35.308 5.378 45.033 1.00 80.06 118 LEU A O 1
ATOM 957 N N . LYS A 1 119 ? -36.725 3.884 45.957 1.00 81.75 119 LYS A N 1
ATOM 958 C CA . LYS A 1 119 ? -37.935 4.456 45.363 1.00 81.75 119 LYS A CA 1
ATOM 959 C C . LYS A 1 119 ? -38.187 5.865 45.920 1.00 81.75 119 LYS A C 1
ATOM 961 O O . LYS A 1 119 ? -37.884 6.114 47.089 1.00 81.75 119 LYS A O 1
ATOM 966 N N . PRO A 1 120 ? -38.743 6.778 45.107 1.00 84.62 120 PRO A N 1
ATOM 967 C CA . PRO A 1 120 ? -39.069 8.118 45.571 1.00 84.62 120 PRO A CA 1
ATOM 968 C C . PRO A 1 120 ? -40.142 8.071 46.665 1.00 84.62 120 PRO A C 1
ATOM 970 O O . PRO A 1 120 ? -41.007 7.192 46.675 1.00 84.62 120 PRO A O 1
ATOM 973 N N . ARG A 1 121 ? -40.075 9.030 47.592 1.00 74.44 121 ARG A N 1
ATOM 974 C CA . ARG A 1 121 ? -41.071 9.195 48.654 1.00 74.44 121 ARG A CA 1
ATOM 975 C C . ARG A 1 121 ? -42.374 9.692 48.022 1.00 74.44 121 ARG A C 1
ATOM 977 O O . ARG A 1 121 ? -42.346 10.684 47.299 1.00 74.44 121 ARG A O 1
ATOM 984 N N . MET A 1 122 ? -43.479 8.988 48.254 1.00 74.69 122 MET A N 1
ATOM 985 C CA . MET A 1 122 ? -44.783 9.368 47.700 1.00 74.69 122 MET A CA 1
ATOM 986 C C . MET A 1 122 ? -45.353 10.567 48.469 1.00 74.69 122 MET A C 1
ATOM 988 O O . MET A 1 122 ? -45.241 10.603 49.697 1.00 74.69 122 MET A O 1
ATOM 992 N N . SER A 1 123 ? -45.887 11.544 47.730 1.00 67.38 123 SER A N 1
ATOM 993 C CA . SER A 1 123 ? -46.628 12.709 48.234 1.00 67.38 123 SER A CA 1
ATOM 994 C C . SER A 1 123 ? -48.090 12.375 48.473 1.00 67.38 123 SER A C 1
ATOM 996 O O . SER A 1 123 ? -48.656 11.736 47.554 1.00 67.38 123 SER A O 1
#

Secondary structure (DSSP, 8-state):
---SSSS-S----------------S----TTHHHHHHTTS-SSSSSSSHHHHS-S-B-TTSPBPPPPHHHHHHHHHHHHHHHHHHHHHHHHHHHHHHHHHHHHHHHHHHHHHHHTSPPPPP-

InterPro domains:
  IPR034596 Large ribosomal subunit protein mL52 [PF18699] (32-122)
  IPR034596 Large ribosomal subunit protein mL52 [PTHR34090] (13-121)